Protein AF-A0A8S2G4F7-F1 (afdb_monomer_lite)

Secondary structure (DSSP, 8-state):
---S------GGG---HHHHHT-STTHHHH--GGGSPPP--SSSGGGGSS-TTS--SSPPPGGGGTSSHHHHHH-TT-HHHHHHHHHHHHTSTTTTT-EEEEEE--SS-EEEEEESSS---

InterPro domains:
  IPR006047 Glycosyl hydrolase family 13, catalytic domain [PF00128] (25-92)
  IPR017853 Glycoside hydrolase superfamily [SSF51445] (7-94)

pLDDT: mean 85.39, std 14.82, range [40.0, 98.0]

Radius of gyration: 21.09 Å; chains: 1; bounding box: 45×40×49 Å

Sequence (121 aa):
MCDRPFTIENRSEILDITAFNYGDENVAEKVRDPQRTPMQWTADENAGFTLPSTKPYLPLSSNYINVNVEKQLCDERSHLKLYRQLVKLREQPPFYGGNYKVVLVNKDIFSFIRFINEQYP

Structure (mmCIF, N/CA/C/O backbone):
data_AF-A0A8S2G4F7-F1
#
_entry.id   AF-A0A8S2G4F7-F1
#
loop_
_atom_site.group_PDB
_atom_site.id
_atom_site.type_symbol
_atom_site.label_atom_id
_atom_site.label_alt_id
_atom_site.label_comp_id
_atom_site.label_asym_id
_atom_site.label_entity_id
_atom_site.label_seq_id
_atom_site.pdbx_PDB_ins_code
_atom_site.Cartn_x
_atom_site.Cartn_y
_atom_site.Cartn_z
_atom_site.occupancy
_atom_site.B_iso_or_equiv
_atom_site.auth_seq_id
_atom_site.auth_comp_id
_atom_site.auth_asym_id
_atom_site.auth_atom_id
_atom_site.pdbx_PDB_model_num
ATOM 1 N N . MET A 1 1 ? -2.093 -6.098 -8.341 1.00 40.00 1 MET A N 1
ATOM 2 C CA . MET A 1 1 ? -0.736 -5.958 -7.732 1.00 40.00 1 MET A CA 1
ATOM 3 C C . MET A 1 1 ? 0.151 -7.162 -8.041 1.00 40.00 1 MET A C 1
ATOM 5 O O . MET A 1 1 ? 1.344 -6.959 -8.198 1.00 40.00 1 MET A O 1
ATOM 9 N N . CYS A 1 2 ? -0.408 -8.363 -8.234 1.00 46.38 2 CYS A N 1
ATOM 10 C CA . CYS A 1 2 ? 0.322 -9.543 -8.709 1.00 46.38 2 CYS A CA 1
ATOM 11 C C . CYS A 1 2 ? -0.482 -10.230 -9.826 1.00 46.38 2 CYS A C 1
ATOM 13 O O . CYS A 1 2 ? -1.013 -11.312 -9.623 1.00 46.38 2 CYS A O 1
ATOM 15 N N . ASP A 1 3 ? -0.630 -9.578 -10.982 1.00 43.53 3 ASP A N 1
ATOM 16 C CA . ASP A 1 3 ? -1.420 -10.131 -12.103 1.00 43.53 3 ASP A CA 1
ATOM 17 C C . ASP A 1 3 ? -0.532 -10.790 -13.169 1.00 43.53 3 ASP A C 1
ATOM 19 O O . ASP A 1 3 ? -1.014 -11.257 -14.198 1.00 43.53 3 ASP A O 1
ATOM 23 N N . ARG A 1 4 ? 0.785 -10.836 -12.931 1.00 46.91 4 ARG A N 1
ATOM 24 C CA . ARG A 1 4 ? 1.697 -11.637 -13.740 1.00 46.91 4 ARG A CA 1
ATOM 25 C C . ARG A 1 4 ? 1.873 -12.988 -13.046 1.00 46.91 4 ARG A C 1
ATOM 27 O O . ARG A 1 4 ? 2.310 -12.984 -11.893 1.00 46.91 4 ARG A O 1
ATOM 34 N N . PRO A 1 5 ? 1.616 -14.128 -13.708 1.00 50.97 5 PRO A N 1
ATOM 35 C CA . PRO A 1 5 ? 2.251 -15.361 -13.281 1.00 50.97 5 PRO A CA 1
ATOM 36 C C . PRO A 1 5 ? 3.760 -15.125 -13.383 1.00 50.97 5 PRO A C 1
ATOM 38 O O . PRO A 1 5 ? 4.305 -14.932 -14.469 1.00 50.97 5 PRO A O 1
ATOM 41 N N . PHE A 1 6 ? 4.427 -15.005 -12.237 1.00 59.28 6 PHE A N 1
ATOM 42 C CA . PHE A 1 6 ? 5.879 -14.996 -12.204 1.00 59.28 6 PHE A CA 1
ATOM 43 C C . PHE A 1 6 ? 6.336 -16.424 -12.463 1.00 59.28 6 PHE A C 1
ATOM 45 O O . PHE A 1 6 ? 6.453 -17.240 -11.552 1.00 59.28 6 PHE A O 1
ATOM 52 N N . THR A 1 7 ? 6.494 -16.741 -13.738 1.00 56.72 7 THR A N 1
ATOM 53 C CA . THR A 1 7 ? 7.047 -18.008 -14.182 1.00 56.72 7 THR A CA 1
ATOM 54 C C . THR A 1 7 ? 8.548 -17.798 -14.294 1.00 56.72 7 THR A C 1
ATOM 56 O O . THR A 1 7 ? 9.001 -17.074 -15.174 1.00 56.72 7 THR A O 1
ATOM 59 N N . ILE A 1 8 ? 9.308 -18.361 -13.355 1.00 62.59 8 ILE A N 1
ATOM 60 C CA . ILE A 1 8 ? 10.759 -18.483 -13.513 1.00 62.59 8 ILE A CA 1
ATOM 61 C C . ILE A 1 8 ? 10.953 -19.562 -14.567 1.00 62.59 8 ILE A C 1
ATOM 63 O O . ILE A 1 8 ? 10.767 -20.743 -14.274 1.00 62.59 8 ILE A O 1
ATOM 67 N N . GLU A 1 9 ? 11.249 -19.166 -15.799 1.00 63.47 9 GLU A N 1
ATOM 68 C CA . GLU A 1 9 ? 11.460 -20.131 -16.882 1.00 63.47 9 GLU A CA 1
ATOM 69 C C . GLU A 1 9 ? 12.878 -20.703 -16.831 1.00 63.47 9 GLU A C 1
ATOM 71 O O . GLU A 1 9 ? 13.106 -21.849 -17.222 1.00 63.47 9 GLU A O 1
ATOM 76 N N . ASN A 1 10 ? 13.832 -19.935 -16.294 1.00 68.44 10 ASN A N 1
ATOM 77 C CA . ASN A 1 10 ? 15.229 -20.335 -16.210 1.00 68.44 10 ASN A CA 1
ATOM 78 C C . ASN A 1 10 ? 15.868 -19.958 -14.864 1.00 68.44 10 ASN A C 1
ATOM 80 O O . ASN A 1 10 ? 15.690 -18.855 -14.351 1.00 68.44 10 ASN A O 1
ATOM 84 N N . ARG A 1 11 ? 16.699 -20.853 -14.314 1.00 69.56 11 ARG A N 1
ATOM 85 C CA . ARG A 1 11 ? 17.451 -20.643 -13.065 1.0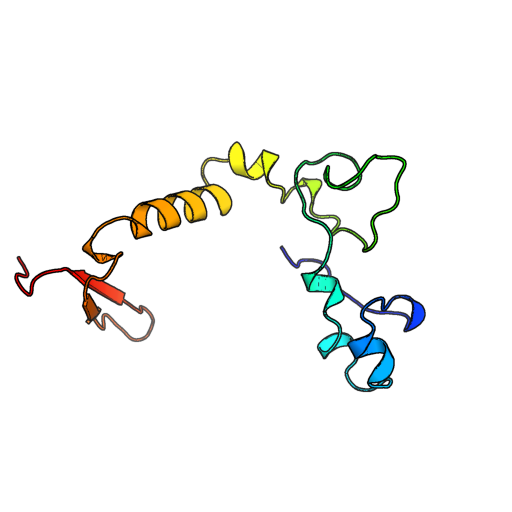0 69.56 11 ARG A CA 1
ATOM 86 C C . ARG A 1 11 ? 18.345 -19.400 -13.108 1.00 69.56 11 ARG A C 1
ATOM 88 O O . ARG A 1 11 ? 18.577 -18.785 -12.072 1.00 69.56 11 ARG A O 1
ATOM 95 N N . SER A 1 12 ? 18.826 -19.009 -14.289 1.00 73.44 12 SER A N 1
ATOM 96 C CA . SER A 1 12 ? 19.632 -17.794 -14.475 1.00 73.44 12 SER A CA 1
ATOM 97 C C . SER A 1 12 ? 18.875 -16.486 -14.214 1.00 73.44 12 SER A C 1
ATOM 99 O O . SER A 1 12 ? 19.503 -15.436 -14.125 1.00 73.44 12 SER A O 1
ATOM 101 N N . GLU A 1 13 ? 17.544 -16.526 -14.120 1.00 74.00 13 GLU A N 1
ATOM 102 C CA . GLU A 1 13 ? 16.702 -15.358 -13.825 1.00 74.00 13 GLU A CA 1
ATOM 103 C C . GLU A 1 13 ? 16.581 -15.079 -12.321 1.00 74.00 13 GLU A C 1
ATOM 105 O O . GLU A 1 13 ? 16.120 -14.009 -11.927 1.00 74.00 13 GLU A O 1
ATOM 110 N N . ILE A 1 14 ? 17.009 -16.027 -11.482 1.00 76.69 14 ILE A N 1
ATOM 111 C CA . ILE A 1 14 ? 16.945 -15.920 -10.027 1.00 76.69 14 ILE A CA 1
ATOM 112 C C . ILE A 1 14 ? 18.100 -15.053 -9.549 1.00 76.69 14 ILE A C 1
ATOM 114 O O . ILE A 1 14 ? 19.267 -15.434 -9.662 1.00 76.69 14 ILE A O 1
ATOM 118 N N . LEU A 1 15 ? 17.766 -13.910 -8.959 1.00 77.88 15 LEU A N 1
ATOM 119 C CA . LEU A 1 15 ? 18.740 -13.035 -8.306 1.00 77.88 15 LEU A CA 1
ATOM 120 C C . LEU A 1 15 ? 18.720 -13.209 -6.784 1.00 77.88 15 LEU A C 1
ATOM 122 O O . LEU A 1 15 ? 19.650 -12.782 -6.094 1.00 77.88 15 LEU A O 1
ATOM 126 N N . ASP A 1 16 ? 17.706 -13.889 -6.246 1.00 78.69 16 ASP A N 1
ATOM 127 C CA . ASP A 1 16 ? 17.674 -14.286 -4.845 1.00 78.69 16 ASP A CA 1
ATOM 128 C C . ASP A 1 16 ? 18.724 -15.365 -4.526 1.00 78.69 16 ASP A C 1
ATOM 130 O O . ASP A 1 16 ? 18.505 -16.563 -4.727 1.00 78.69 16 ASP A O 1
ATOM 134 N N . ILE A 1 17 ? 19.847 -14.941 -3.936 1.00 74.38 17 ILE A N 1
ATOM 135 C CA . ILE A 1 17 ? 20.964 -15.813 -3.527 1.00 74.38 17 ILE A CA 1
ATOM 136 C C . ILE A 1 17 ? 20.486 -16.982 -2.658 1.00 74.38 17 ILE A C 1
ATOM 138 O O . ILE A 1 17 ? 21.005 -18.092 -2.777 1.00 74.38 17 ILE A O 1
ATOM 142 N N . THR A 1 18 ? 19.495 -16.769 -1.781 1.00 73.56 18 THR A N 1
ATOM 143 C CA . THR A 1 18 ? 19.024 -17.867 -0.930 1.00 73.56 18 THR A CA 1
ATOM 144 C C . THR A 1 18 ? 18.364 -18.944 -1.769 1.00 73.56 18 THR A C 1
ATOM 146 O O . THR A 1 18 ? 18.695 -20.111 -1.607 1.00 73.56 18 THR A O 1
ATOM 149 N N . ALA A 1 19 ? 17.497 -18.564 -2.705 1.00 72.56 19 ALA A N 1
ATOM 150 C CA . ALA A 1 19 ? 16.822 -19.522 -3.567 1.00 72.56 19 ALA A CA 1
ATOM 151 C C . ALA A 1 19 ? 17.779 -20.181 -4.569 1.00 72.56 19 ALA A C 1
ATOM 153 O O . ALA A 1 19 ? 17.659 -21.376 -4.822 1.00 72.56 19 ALA A O 1
ATOM 154 N N . PHE A 1 20 ? 18.784 -19.445 -5.055 1.00 71.94 20 PHE A N 1
ATOM 155 C CA . PHE A 1 20 ? 19.833 -19.990 -5.917 1.00 71.94 20 PHE A CA 1
ATOM 156 C C . PHE A 1 20 ? 20.567 -21.185 -5.276 1.00 71.94 20 PHE A C 1
ATOM 158 O O . PHE A 1 20 ? 20.893 -22.155 -5.967 1.00 71.94 20 PHE A O 1
ATOM 165 N N . ASN A 1 21 ? 20.773 -21.146 -3.953 1.00 74.12 21 ASN A N 1
ATOM 166 C CA . ASN A 1 21 ? 21.490 -22.173 -3.190 1.00 74.12 21 ASN A CA 1
ATOM 167 C C . ASN A 1 21 ? 20.628 -23.382 -2.766 1.00 74.12 21 ASN A C 1
ATOM 169 O O . ASN A 1 21 ? 21.190 -24.385 -2.333 1.00 74.12 21 ASN A O 1
ATOM 173 N N . TYR A 1 22 ? 19.293 -23.324 -2.874 1.00 68.56 22 TYR A N 1
ATOM 174 C CA . TYR A 1 22 ? 18.387 -24.371 -2.360 1.00 68.56 22 TYR A CA 1
ATOM 175 C C . TYR A 1 22 ? 18.147 -25.561 -3.315 1.00 68.56 22 TYR A C 1
ATOM 177 O O . TYR A 1 22 ? 17.430 -26.488 -2.939 1.00 68.56 22 TYR A O 1
ATOM 185 N N . GLY A 1 23 ? 18.757 -25.574 -4.508 1.00 66.44 23 GLY A N 1
ATOM 186 C CA . GLY A 1 23 ? 18.524 -26.605 -5.536 1.00 66.44 23 GLY A CA 1
ATOM 187 C C . GLY A 1 23 ? 17.239 -26.368 -6.344 1.00 66.44 23 GLY A C 1
ATOM 188 O O . GLY A 1 23 ? 16.538 -25.399 -6.087 1.00 66.44 23 GLY A O 1
ATOM 189 N N . ASP A 1 24 ? 16.940 -27.225 -7.330 1.00 66.56 24 ASP A N 1
ATOM 190 C CA . ASP A 1 24 ? 15.842 -27.014 -8.304 1.00 66.56 24 ASP A CA 1
ATOM 191 C C . ASP A 1 24 ? 14.434 -27.368 -7.774 1.00 66.56 24 ASP A C 1
ATOM 193 O O . ASP A 1 24 ? 13.429 -27.103 -8.433 1.00 66.56 24 ASP A O 1
ATOM 197 N N . GLU A 1 25 ? 14.325 -27.912 -6.559 1.00 67.88 25 GLU A N 1
ATOM 198 C CA . GLU A 1 25 ? 13.039 -28.294 -5.969 1.00 67.88 25 GLU A CA 1
ATOM 199 C C . GLU A 1 25 ? 12.312 -27.101 -5.319 1.00 67.88 25 GLU A C 1
ATOM 201 O O . GLU A 1 25 ? 12.793 -26.479 -4.359 1.00 67.88 25 GLU A O 1
ATOM 206 N N . ASN A 1 26 ? 11.099 -26.821 -5.811 1.00 64.56 26 ASN A N 1
ATOM 207 C CA . ASN A 1 26 ? 10.187 -25.771 -5.330 1.00 64.56 26 ASN A CA 1
ATOM 208 C C . ASN A 1 26 ? 10.791 -24.357 -5.344 1.00 64.56 26 ASN A C 1
ATOM 210 O O . ASN A 1 26 ? 10.450 -23.505 -4.525 1.00 64.56 26 ASN A O 1
ATOM 214 N N . VAL A 1 27 ? 11.688 -24.086 -6.294 1.00 65.75 27 VAL A N 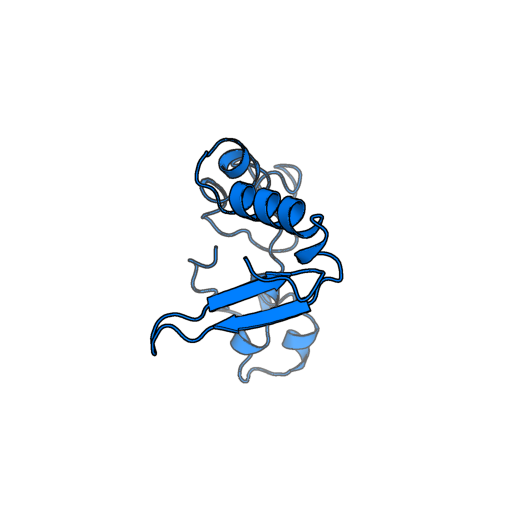1
ATOM 215 C CA . VAL A 1 27 ? 12.349 -22.784 -6.448 1.00 65.75 27 VAL A CA 1
ATOM 216 C C . VAL A 1 27 ? 11.339 -21.647 -6.591 1.00 65.75 27 VAL A C 1
ATOM 218 O O . VAL A 1 27 ? 11.461 -20.643 -5.899 1.00 65.75 27 VAL A O 1
ATOM 221 N N . ALA A 1 28 ? 10.294 -21.820 -7.403 1.00 66.25 28 ALA A N 1
ATOM 222 C CA . ALA A 1 28 ? 9.257 -20.802 -7.589 1.00 66.25 28 ALA A CA 1
ATOM 223 C C . ALA A 1 28 ? 8.521 -20.429 -6.284 1.00 66.25 28 ALA A C 1
ATOM 225 O O . ALA A 1 28 ? 8.093 -19.289 -6.132 1.00 66.25 28 ALA A O 1
ATOM 226 N N . GLU A 1 29 ? 8.413 -21.355 -5.325 1.00 66.44 29 GLU A N 1
ATOM 227 C CA . GLU A 1 29 ? 7.798 -21.104 -4.013 1.00 66.44 29 GLU A CA 1
ATOM 228 C C . GLU A 1 29 ? 8.770 -20.446 -3.022 1.00 66.44 29 GLU A C 1
ATOM 230 O O . GLU A 1 29 ? 8.350 -19.789 -2.069 1.00 66.44 29 GLU A O 1
ATOM 235 N N . LYS A 1 30 ? 10.078 -20.625 -3.235 1.00 70.25 30 LYS A N 1
ATOM 236 C CA . LYS A 1 30 ? 11.145 -20.146 -2.343 1.00 70.25 30 LYS A CA 1
ATOM 237 C C . LYS A 1 30 ? 11.779 -18.830 -2.798 1.00 70.25 30 LYS A C 1
ATOM 239 O O . LYS A 1 30 ? 12.425 -18.163 -1.988 1.00 70.25 30 LYS A O 1
ATOM 244 N N . VAL A 1 31 ? 11.631 -18.459 -4.068 1.00 79.69 31 VAL A N 1
ATOM 245 C CA . VAL A 1 31 ? 12.174 -17.218 -4.634 1.00 79.69 31 VAL A CA 1
ATOM 246 C C . VAL A 1 31 ? 11.349 -16.020 -4.176 1.00 79.69 31 VAL A C 1
ATOM 248 O O . VAL A 1 31 ? 10.127 -15.994 -4.301 1.00 79.69 31 VAL A O 1
ATOM 251 N N . ARG A 1 32 ? 12.042 -14.994 -3.670 1.00 84.19 32 ARG A N 1
ATOM 252 C CA . ARG A 1 32 ? 11.424 -13.762 -3.145 1.00 84.19 32 ARG A CA 1
ATOM 253 C C . ARG A 1 32 ? 11.465 -12.587 -4.123 1.00 84.19 32 ARG A C 1
ATOM 255 O O . ARG A 1 32 ? 11.007 -11.494 -3.792 1.00 84.19 32 ARG A O 1
ATOM 262 N N . ASP A 1 33 ? 12.052 -12.787 -5.299 1.00 83.94 33 ASP A N 1
ATOM 263 C CA . ASP A 1 33 ? 12.215 -11.754 -6.324 1.00 83.94 33 ASP A CA 1
ATOM 264 C C . ASP A 1 33 ? 10.882 -11.090 -6.740 1.00 83.94 33 ASP A C 1
ATOM 266 O O . ASP A 1 33 ? 10.851 -9.861 -6.841 1.00 83.94 33 ASP A O 1
ATOM 270 N N . PRO A 1 34 ? 9.744 -11.810 -6.857 1.00 82.38 34 PRO A N 1
ATOM 271 C CA . PRO A 1 34 ? 8.447 -11.194 -7.170 1.00 82.38 34 PRO A CA 1
ATOM 272 C C . PRO A 1 34 ? 7.979 -10.162 -6.150 1.00 82.38 34 PRO A C 1
ATOM 274 O O . PRO A 1 34 ? 7.308 -9.197 -6.502 1.00 82.38 34 PRO A O 1
ATOM 277 N N . GLN A 1 35 ? 8.321 -10.355 -4.877 1.00 85.38 35 GLN A N 1
ATOM 278 C C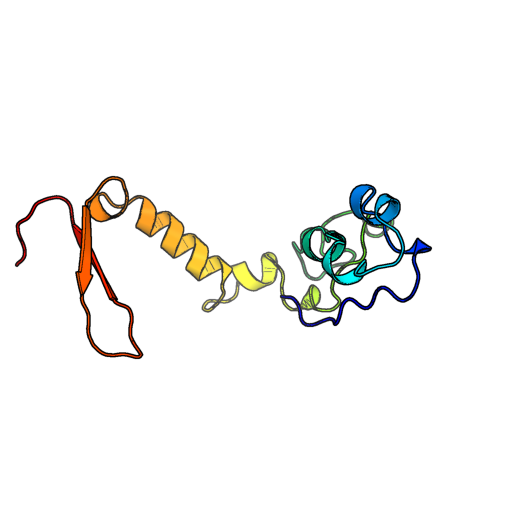A . GLN A 1 35 ? 7.946 -9.462 -3.782 1.00 85.38 35 GLN A CA 1
ATOM 279 C C . GLN A 1 35 ? 8.975 -8.337 -3.577 1.00 85.38 35 GLN A C 1
ATOM 281 O O . GLN A 1 35 ? 8.796 -7.490 -2.703 1.00 85.38 35 GLN A O 1
ATOM 286 N N . ARG A 1 36 ? 10.058 -8.333 -4.364 1.00 89.38 36 ARG A N 1
ATOM 287 C CA . ARG A 1 36 ? 11.186 -7.393 -4.280 1.00 89.38 36 ARG A CA 1
ATOM 288 C C . ARG A 1 36 ? 11.381 -6.579 -5.552 1.00 89.38 36 ARG A C 1
ATOM 290 O O . ARG A 1 36 ? 12.393 -5.897 -5.685 1.00 89.38 36 ARG A O 1
ATOM 297 N N . THR A 1 37 ? 10.434 -6.635 -6.487 1.00 90.81 37 THR A N 1
ATOM 298 C CA . THR A 1 37 ? 10.480 -5.784 -7.678 1.00 90.81 37 THR A CA 1
ATOM 299 C C . THR A 1 37 ? 10.544 -4.309 -7.271 1.00 90.81 37 THR A C 1
ATOM 301 O O . THR A 1 37 ? 9.968 -3.946 -6.239 1.00 90.81 37 THR A O 1
ATOM 304 N N . PRO A 1 38 ? 11.188 -3.441 -8.067 1.00 94.50 38 PRO A N 1
ATOM 305 C CA . PRO A 1 38 ? 11.313 -2.034 -7.723 1.00 94.50 38 PRO A CA 1
ATOM 306 C C . PRO A 1 38 ? 9.961 -1.337 -7.508 1.00 94.50 38 PRO A C 1
ATOM 308 O O . PRO A 1 38 ? 8.931 -1.731 -8.061 1.00 94.50 38 PRO A O 1
ATOM 311 N N . MET A 1 39 ? 9.977 -0.285 -6.689 1.00 96.06 39 MET A N 1
ATOM 312 C CA . MET A 1 39 ? 8.778 0.480 -6.342 1.00 96.06 39 MET A CA 1
ATOM 313 C C . MET A 1 39 ? 8.197 1.201 -7.565 1.00 96.06 39 MET A C 1
ATOM 315 O O . MET A 1 39 ? 8.938 1.751 -8.372 1.00 96.06 39 MET A O 1
ATOM 319 N N . GLN A 1 40 ? 6.866 1.234 -7.667 1.00 96.88 40 GLN A N 1
ATOM 320 C CA . GLN A 1 40 ? 6.138 1.814 -8.800 1.00 96.88 40 GLN A CA 1
ATOM 321 C C . GLN A 1 40 ? 5.639 3.223 -8.442 1.00 96.88 40 GLN A C 1
ATOM 323 O O . GLN A 1 40 ? 4.555 3.382 -7.873 1.00 96.88 40 GLN A O 1
ATOM 328 N N . TRP A 1 41 ? 6.449 4.247 -8.719 1.00 97.50 41 TRP A N 1
ATOM 329 C CA . TRP A 1 41 ? 6.156 5.640 -8.368 1.00 97.50 41 TRP A CA 1
ATOM 330 C C . TRP A 1 41 ? 5.246 6.328 -9.385 1.00 97.50 41 TRP A C 1
ATOM 332 O O . TRP A 1 41 ? 4.217 6.873 -8.985 1.00 97.50 41 TRP A O 1
ATOM 342 N N . THR A 1 42 ? 5.590 6.259 -10.672 1.00 97.44 42 THR A N 1
ATOM 343 C CA . THR A 1 42 ? 4.864 6.914 -11.778 1.00 97.44 42 THR A CA 1
ATOM 344 C C . THR A 1 42 ? 4.566 5.928 -12.912 1.00 97.44 42 THR A C 1
ATOM 346 O O . THR A 1 42 ? 4.918 4.746 -12.835 1.00 97.44 42 THR A O 1
ATOM 349 N N . ALA A 1 43 ? 3.877 6.398 -13.956 1.00 96.56 43 ALA A N 1
ATOM 350 C CA . ALA A 1 43 ? 3.641 5.634 -15.183 1.00 96.56 43 ALA A CA 1
ATOM 351 C C . ALA A 1 43 ? 4.793 5.728 -16.208 1.00 96.56 43 ALA A C 1
ATOM 353 O O . ALA A 1 43 ? 4.693 5.122 -17.275 1.00 96.56 43 ALA A O 1
ATOM 354 N N . ASP A 1 44 ? 5.862 6.466 -15.896 1.00 95.81 44 ASP A N 1
ATOM 355 C CA . ASP A 1 44 ? 7.013 6.649 -16.785 1.00 95.81 44 ASP A CA 1
ATOM 356 C C . ASP A 1 44 ? 7.907 5.404 -16.845 1.00 95.81 44 ASP A C 1
ATOM 358 O O . ASP A 1 44 ? 7.717 4.429 -16.110 1.00 95.81 44 ASP A O 1
ATOM 362 N N . GLU A 1 45 ? 8.932 5.447 -17.702 1.00 95.19 45 GLU A N 1
ATOM 363 C CA . GLU A 1 45 ? 9.936 4.389 -17.793 1.00 95.19 45 GLU A CA 1
ATOM 364 C C . GLU A 1 45 ? 10.497 4.001 -16.418 1.00 95.19 45 GLU A C 1
ATOM 366 O O . GLU A 1 45 ? 10.712 4.828 -15.528 1.00 95.19 45 GLU A O 1
ATOM 371 N N . ASN A 1 46 ? 10.710 2.696 -16.235 1.00 94.94 46 ASN A N 1
ATOM 372 C CA . ASN A 1 46 ? 11.114 2.102 -14.963 1.00 94.94 46 ASN A CA 1
ATOM 373 C C . ASN A 1 46 ? 10.200 2.470 -13.772 1.00 94.94 46 ASN A C 1
ATOM 375 O O . ASN A 1 46 ? 10.645 2.426 -12.624 1.00 94.94 46 ASN A O 1
ATOM 379 N N . ALA A 1 47 ? 8.936 2.826 -14.032 1.00 96.00 47 ALA A N 1
ATOM 380 C CA . ALA A 1 47 ? 7.956 3.272 -13.043 1.00 96.00 47 ALA A CA 1
ATOM 381 C C . ALA A 1 47 ? 8.446 4.444 -12.167 1.00 96.00 47 ALA A C 1
ATOM 383 O O . ALA A 1 47 ? 8.070 4.549 -10.996 1.00 96.00 47 ALA A O 1
ATOM 384 N N . GLY A 1 48 ? 9.350 5.280 -12.692 1.00 96.31 48 GLY A N 1
ATOM 385 C CA . GLY A 1 48 ? 9.988 6.367 -11.944 1.00 96.31 48 GLY A CA 1
ATOM 386 C C . GLY A 1 48 ? 10.954 5.910 -10.839 1.00 96.3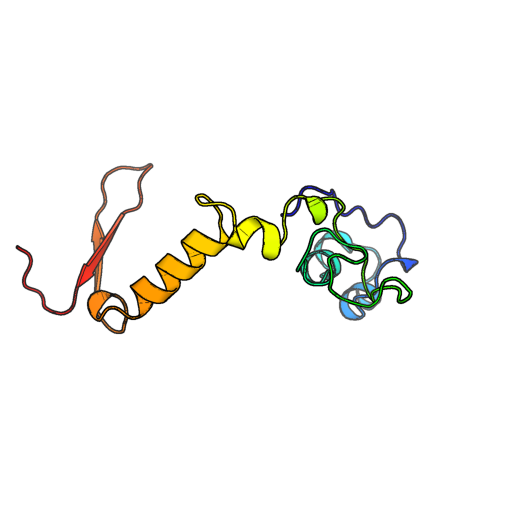1 48 GLY A C 1
ATOM 387 O O . GLY A 1 48 ? 11.350 6.715 -10.000 1.00 96.31 48 GLY A O 1
ATOM 388 N N . PHE A 1 49 ? 11.336 4.627 -10.788 1.00 97.19 49 PHE A N 1
ATOM 389 C CA . PHE A 1 49 ? 12.259 4.095 -9.775 1.00 97.19 49 PHE A CA 1
ATOM 390 C C . PHE A 1 49 ? 13.720 4.492 -10.017 1.00 97.19 49 PHE A C 1
ATOM 392 O O . PHE A 1 49 ? 14.477 4.723 -9.076 1.00 97.19 49 PHE A O 1
ATOM 399 N N . THR A 1 50 ? 14.136 4.525 -11.280 1.00 96.44 50 THR A N 1
ATOM 400 C CA . THR A 1 50 ? 15.498 4.867 -11.700 1.00 96.44 50 THR A CA 1
ATOM 401 C C . THR A 1 50 ? 15.458 5.622 -13.025 1.00 96.44 50 THR A C 1
ATOM 403 O O . THR A 1 50 ? 14.395 5.758 -13.630 1.00 96.44 50 THR A O 1
ATOM 406 N N . LEU A 1 51 ? 16.607 6.127 -13.476 1.00 96.12 51 LEU A N 1
ATOM 407 C CA . LEU A 1 51 ? 16.710 6.838 -14.747 1.00 96.12 51 LEU A CA 1
ATOM 408 C C . LEU A 1 51 ? 16.261 5.936 -15.914 1.00 96.12 51 LEU A C 1
ATOM 410 O O . LEU A 1 51 ? 16.561 4.742 -15.890 1.00 96.12 51 LEU A O 1
ATOM 414 N N . PRO A 1 52 ? 15.637 6.493 -16.967 1.00 93.62 52 PRO A N 1
ATOM 415 C CA . PRO A 1 52 ? 15.281 5.761 -18.191 1.00 93.62 52 PRO A CA 1
ATOM 416 C C . PRO A 1 52 ? 16.439 4.933 -18.772 1.00 93.62 52 PRO A C 1
ATOM 418 O O . PRO A 1 52 ? 16.285 3.782 -19.166 1.00 93.62 52 PRO A O 1
ATOM 421 N N . SER A 1 53 ? 17.654 5.487 -18.726 1.00 94.50 53 SER A N 1
ATOM 422 C CA . SER A 1 53 ? 18.877 4.851 -19.231 1.00 94.50 53 SER A CA 1
ATOM 423 C C . SER A 1 53 ? 19.448 3.745 -18.334 1.00 94.50 53 SER A C 1
ATOM 425 O O . SER A 1 53 ? 20.429 3.104 -18.709 1.00 94.50 53 SER A O 1
ATOM 427 N N . THR A 1 54 ? 18.886 3.526 -17.142 1.00 95.56 54 THR A N 1
ATOM 428 C CA . THR A 1 54 ? 19.400 2.569 -16.154 1.00 95.56 54 THR A CA 1
ATOM 429 C C . THR A 1 54 ? 18.488 1.354 -16.065 1.00 95.56 54 THR A C 1
ATOM 431 O O . THR A 1 54 ? 17.291 1.474 -15.821 1.00 95.56 54 THR A O 1
ATOM 434 N N . LYS A 1 55 ? 19.057 0.154 -16.211 1.00 92.69 55 LYS A N 1
ATOM 435 C CA . LYS A 1 55 ? 18.307 -1.090 -16.020 1.00 92.69 55 LYS A CA 1
ATOM 436 C C . LYS A 1 55 ? 18.102 -1.352 -14.518 1.00 92.69 55 LYS A C 1
ATOM 438 O O . LYS A 1 55 ? 19.098 -1.424 -13.795 1.00 92.69 55 LYS A O 1
ATOM 443 N N . PRO A 1 56 ? 16.859 -1.523 -14.027 1.00 92.19 56 PRO A N 1
ATOM 444 C CA . PRO A 1 56 ? 16.622 -1.875 -12.633 1.00 92.19 56 PRO A CA 1
ATOM 445 C C . PRO A 1 56 ? 17.164 -3.273 -12.308 1.00 92.19 56 PRO A C 1
ATOM 447 O O . PRO A 1 56 ? 17.273 -4.137 -13.180 1.00 92.19 56 PRO A O 1
ATOM 450 N N . TYR A 1 57 ? 17.474 -3.500 -11.029 1.00 89.94 57 TYR A N 1
ATOM 451 C CA . TYR A 1 57 ? 18.037 -4.767 -10.552 1.00 89.94 57 TYR A CA 1
ATOM 452 C C . TYR A 1 57 ? 17.061 -5.948 -10.663 1.00 89.94 57 TYR A C 1
ATOM 454 O O . TYR A 1 57 ? 17.510 -7.082 -10.735 1.00 89.94 57 TYR A O 1
ATOM 462 N N . LEU A 1 58 ? 15.749 -5.694 -10.714 1.00 89.88 58 LEU A N 1
ATOM 463 C CA . LEU A 1 58 ? 14.706 -6.690 -10.969 1.00 89.88 58 LEU A CA 1
ATOM 464 C C . LEU A 1 58 ? 13.684 -6.147 -11.981 1.00 89.88 58 LEU A C 1
ATOM 466 O O . LEU A 1 58 ? 13.483 -4.929 -12.051 1.00 89.88 58 LEU A O 1
ATOM 470 N N . PRO A 1 59 ? 13.028 -7.024 -12.765 1.00 88.25 59 PRO A N 1
ATOM 471 C CA . PRO A 1 59 ? 12.011 -6.610 -13.722 1.00 88.25 59 PRO A CA 1
ATOM 472 C C . PRO A 1 59 ? 10.778 -6.034 -13.014 1.00 88.25 59 PRO A C 1
ATOM 474 O O . PRO A 1 59 ? 10.395 -6.463 -11.926 1.00 88.25 59 PRO A O 1
ATOM 477 N N . LEU A 1 60 ? 10.131 -5.069 -13.664 1.00 88.75 60 LEU A N 1
ATOM 478 C CA . LEU A 1 60 ? 8.884 -4.471 -13.194 1.00 88.75 60 LEU A CA 1
ATOM 479 C C . LEU A 1 60 ? 7.663 -5.230 -13.728 1.00 88.75 60 LEU A C 1
ATOM 481 O O . LEU A 1 60 ? 7.683 -5.818 -14.811 1.00 88.75 60 LEU A O 1
ATOM 485 N N . SER A 1 61 ? 6.564 -5.170 -12.978 1.00 86.06 61 SER A N 1
ATOM 486 C CA . SER A 1 61 ? 5.257 -5.627 -13.456 1.00 86.06 61 SER A CA 1
ATOM 487 C C . SER A 1 61 ? 4.756 -4.714 -14.569 1.00 86.06 61 SER A C 1
ATOM 489 O O . SER A 1 61 ? 4.699 -3.508 -14.370 1.00 86.06 61 SER A O 1
ATOM 491 N N . SER A 1 62 ? 4.297 -5.259 -15.697 1.00 87.56 62 SER A N 1
ATOM 492 C CA . SER A 1 62 ? 3.725 -4.464 -16.800 1.00 87.56 62 SER A CA 1
ATOM 493 C C . SER A 1 62 ? 2.529 -3.602 -16.378 1.00 87.56 62 SER A C 1
ATOM 495 O O . SER A 1 62 ? 2.202 -2.624 -17.044 1.00 87.56 62 SER A O 1
ATOM 497 N N . ASN A 1 63 ? 1.893 -3.929 -15.250 1.00 90.75 63 ASN A N 1
ATOM 498 C CA . ASN A 1 63 ? 0.764 -3.183 -14.715 1.00 90.75 63 ASN A CA 1
ATOM 499 C C . ASN A 1 63 ? 1.169 -1.881 -13.985 1.00 90.75 63 ASN A C 1
ATOM 501 O O . ASN A 1 63 ? 0.281 -1.162 -13.525 1.00 90.75 63 ASN A O 1
ATOM 505 N N . TYR A 1 64 ? 2.466 -1.540 -13.882 1.00 93.50 64 TYR A N 1
ATOM 506 C CA . TYR A 1 64 ? 2.917 -0.315 -13.192 1.00 93.50 64 TYR A CA 1
ATOM 507 C C . TYR A 1 64 ? 2.305 0.961 -13.786 1.00 93.50 64 TYR A C 1
ATOM 509 O O . TYR A 1 64 ? 2.079 1.930 -13.070 1.00 93.50 64 TYR A O 1
ATOM 517 N N . ILE A 1 65 ? 1.944 0.949 -15.072 1.00 94.12 65 ILE A N 1
ATOM 518 C CA . ILE A 1 65 ? 1.274 2.068 -15.755 1.00 94.12 65 ILE A CA 1
ATOM 519 C C . ILE A 1 65 ? -0.095 2.370 -15.115 1.00 94.12 65 ILE A C 1
ATOM 521 O O . ILE A 1 65 ? -0.521 3.522 -15.032 1.00 94.12 65 ILE A O 1
ATOM 525 N N . ASN A 1 66 ? -0.792 1.340 -14.622 1.00 93.31 66 ASN A N 1
ATOM 526 C CA . ASN A 1 66 ? -2.104 1.486 -13.991 1.00 93.31 66 ASN A CA 1
ATOM 527 C C . ASN A 1 66 ? -2.065 1.443 -12.465 1.00 93.31 66 ASN A C 1
ATOM 529 O O . ASN A 1 66 ? -2.978 1.967 -11.830 1.00 93.31 66 ASN A O 1
ATOM 533 N N . VAL A 1 67 ? -1.048 0.815 -11.880 1.00 94.06 67 VAL A N 1
ATOM 534 C CA . VAL A 1 67 ? -0.908 0.634 -10.435 1.00 94.06 67 VAL A CA 1
ATOM 535 C C . VAL A 1 67 ? 0.394 1.285 -9.985 1.00 94.06 67 VAL A C 1
ATOM 537 O O . VAL A 1 67 ? 1.403 0.623 -9.808 1.00 94.06 67 VAL A O 1
ATOM 540 N N . ASN A 1 68 ? 0.370 2.595 -9.767 1.00 96.88 68 ASN A N 1
ATOM 541 C CA . ASN A 1 68 ? 1.509 3.350 -9.241 1.00 96.88 68 ASN A CA 1
ATOM 542 C C . ASN A 1 68 ? 1.048 4.397 -8.219 1.00 96.88 68 ASN A C 1
ATOM 544 O O . ASN A 1 68 ? -0.153 4.635 -8.049 1.00 96.88 68 ASN A O 1
ATOM 548 N N . VAL A 1 69 ? 2.003 4.985 -7.498 1.00 97.94 69 VAL A N 1
ATOM 549 C CA . VAL A 1 69 ? 1.727 5.964 -6.437 1.00 97.94 69 VAL A CA 1
ATOM 550 C C . VAL A 1 69 ? 1.068 7.220 -6.992 1.00 97.94 69 VAL A C 1
ATOM 552 O O . VAL A 1 69 ? 0.056 7.645 -6.442 1.00 97.94 69 VAL A O 1
ATOM 555 N N . GLU A 1 70 ? 1.596 7.789 -8.073 1.00 98.00 70 GLU A N 1
ATOM 556 C CA . GLU A 1 70 ? 1.072 9.004 -8.702 1.00 98.00 70 GLU A CA 1
ATOM 557 C C . GLU A 1 70 ? -0.419 8.873 -9.046 1.00 98.00 70 GLU A C 1
ATOM 559 O O . GLU A 1 70 ? -1.247 9.663 -8.586 1.00 98.00 70 GLU A O 1
ATOM 564 N N . LYS A 1 71 ? -0.795 7.810 -9.761 1.00 97.06 71 LYS A N 1
ATOM 565 C CA . LYS A 1 71 ? -2.186 7.541 -10.135 1.00 97.06 71 LYS A CA 1
ATOM 566 C C . LYS A 1 71 ? -3.074 7.322 -8.912 1.00 97.06 71 LYS A C 1
ATOM 568 O O . LYS A 1 71 ? -4.182 7.853 -8.853 1.00 97.06 71 LYS A O 1
ATOM 573 N N . GLN A 1 72 ? -2.587 6.591 -7.908 1.00 97.56 72 GLN A N 1
ATOM 574 C CA . GLN A 1 72 ? -3.343 6.351 -6.677 1.00 97.56 72 GLN A CA 1
ATOM 575 C C . GLN A 1 72 ? -3.478 7.593 -5.782 1.00 97.56 72 GLN A C 1
ATOM 577 O O . GLN A 1 72 ? -4.421 7.667 -4.993 1.00 97.56 72 GLN A O 1
ATOM 582 N N . LEU A 1 73 ? -2.572 8.569 -5.872 1.00 96.62 73 LEU A N 1
ATOM 583 C CA . LEU A 1 73 ? -2.721 9.853 -5.181 1.00 96.62 73 LEU A CA 1
ATOM 584 C C . LEU A 1 73 ? -3.880 10.665 -5.772 1.00 96.62 73 LEU A C 1
ATOM 586 O O . LEU A 1 73 ? -4.641 11.275 -5.016 1.00 96.62 73 LEU A O 1
ATOM 590 N N . CYS A 1 74 ? -4.044 10.635 -7.095 1.00 95.38 74 CYS A N 1
ATOM 591 C CA . CYS A 1 74 ? -5.117 11.341 -7.790 1.00 95.38 74 CYS A CA 1
ATOM 592 C C . CYS A 1 74 ? -6.478 10.644 -7.621 1.00 95.38 74 CYS A C 1
ATOM 594 O O . CYS A 1 74 ? -7.460 11.300 -7.279 1.00 95.38 74 CYS A O 1
ATOM 596 N N . ASP A 1 75 ? -6.538 9.318 -7.764 1.00 95.38 75 ASP A N 1
ATOM 597 C CA . ASP A 1 75 ? -7.782 8.539 -7.688 1.00 95.38 75 ASP A CA 1
ATOM 598 C C . ASP A 1 75 ? -8.440 8.611 -6.297 1.00 95.38 75 ASP A C 1
ATOM 600 O O . ASP A 1 75 ? -7.816 8.323 -5.278 1.00 95.38 75 ASP A O 1
ATOM 604 N N . GLU A 1 76 ? -9.703 9.045 -6.229 1.00 93.62 76 GLU A N 1
ATOM 605 C CA . GLU A 1 76 ? -10.512 9.143 -5.003 1.00 93.62 76 GLU A CA 1
ATOM 606 C C . GLU A 1 76 ? -10.754 7.801 -4.312 1.00 93.62 76 GLU A C 1
ATOM 608 O O . GLU A 1 76 ? -10.845 7.764 -3.084 1.00 93.62 76 GLU A O 1
ATOM 613 N N . ARG A 1 77 ? -10.812 6.702 -5.068 1.00 95.38 77 ARG A N 1
ATOM 614 C CA . ARG A 1 77 ? -11.103 5.355 -4.561 1.00 95.38 77 ARG A CA 1
ATOM 615 C C . ARG A 1 77 ? -9.897 4.429 -4.715 1.00 95.38 77 ARG A C 1
ATOM 617 O O . ARG A 1 77 ? -10.015 3.311 -5.207 1.00 95.38 77 ARG A O 1
ATOM 624 N N . SER A 1 78 ? -8.736 4.884 -4.247 1.00 96.62 78 SER A N 1
ATOM 625 C CA . SER A 1 78 ? -7.494 4.111 -4.292 1.00 96.62 78 SER A CA 1
ATOM 626 C C . SER A 1 78 ? -7.146 3.418 -2.971 1.00 96.62 78 SER A C 1
ATOM 628 O O . SER A 1 78 ? -7.479 3.880 -1.874 1.00 96.62 78 SER A O 1
ATOM 630 N N . HIS A 1 79 ? -6.380 2.327 -3.075 1.00 96.19 79 HIS A N 1
ATOM 631 C CA . HIS A 1 79 ? -5.824 1.625 -1.917 1.00 96.19 79 HIS A CA 1
ATOM 632 C C . HIS A 1 79 ? -4.905 2.537 -1.094 1.00 96.19 79 HIS A C 1
ATOM 634 O O . HIS A 1 79 ? -4.952 2.508 0.134 1.00 96.19 79 HIS A O 1
ATOM 640 N N . LEU A 1 80 ? -4.108 3.391 -1.748 1.00 97.06 80 LEU A N 1
ATOM 641 C CA . LEU A 1 80 ? -3.247 4.356 -1.064 1.00 97.06 80 LEU A CA 1
ATOM 642 C C . LEU A 1 80 ? -4.046 5.357 -0.217 1.00 97.06 80 LEU A C 1
ATOM 644 O O . LEU A 1 80 ? -3.651 5.644 0.915 1.00 97.06 80 LEU A O 1
ATOM 648 N N . LYS A 1 81 ? -5.170 5.885 -0.725 1.00 96.44 81 LYS A N 1
ATOM 649 C CA . LYS A 1 81 ? -6.025 6.794 0.056 1.00 96.44 81 LYS A CA 1
ATOM 650 C C . LYS A 1 81 ? -6.643 6.083 1.256 1.00 96.44 81 LYS A C 1
ATOM 652 O O . LYS A 1 81 ? -6.554 6.620 2.362 1.00 96.44 81 LYS A O 1
ATOM 657 N N . LEU A 1 82 ? -7.163 4.867 1.069 1.00 97.50 82 LEU A N 1
ATOM 658 C CA . LEU A 1 82 ? -7.670 4.038 2.168 1.00 97.50 82 LEU A CA 1
ATOM 659 C C . LEU A 1 82 ? -6.584 3.789 3.225 1.00 97.50 82 LEU A C 1
ATOM 661 O O . LEU A 1 82 ? -6.808 4.017 4.411 1.00 97.50 82 LEU A O 1
ATOM 665 N N . TYR A 1 83 ? -5.377 3.397 2.809 1.00 97.50 83 TYR A N 1
ATOM 666 C CA . TYR A 1 83 ? -4.259 3.162 3.723 1.00 97.50 83 TYR A CA 1
ATOM 667 C C . TYR A 1 83 ? -3.917 4.412 4.545 1.00 97.50 83 TYR A C 1
ATOM 669 O O . TYR A 1 83 ? -3.795 4.342 5.766 1.00 97.50 83 TYR A O 1
ATOM 677 N N . ARG A 1 84 ? -3.834 5.587 3.906 1.00 96.31 84 ARG A N 1
ATOM 678 C CA . ARG A 1 84 ? -3.582 6.859 4.606 1.00 96.31 84 ARG A CA 1
ATOM 679 C C . ARG A 1 84 ? -4.692 7.202 5.599 1.00 96.31 84 ARG A C 1
ATOM 681 O O . ARG A 1 84 ? -4.391 7.714 6.674 1.00 96.31 84 ARG A O 1
ATOM 688 N N . GLN A 1 85 ? -5.953 6.926 5.266 1.00 96.44 85 GLN A N 1
ATOM 689 C CA . GLN A 1 85 ? -7.076 7.104 6.192 1.00 96.44 85 GLN A CA 1
ATOM 690 C C . GLN A 1 85 ? -6.961 6.167 7.402 1.00 96.44 85 GLN A C 1
ATOM 692 O O . GLN A 1 85 ? -7.147 6.615 8.530 1.00 96.44 85 GLN A O 1
ATOM 697 N N . LEU A 1 86 ? -6.584 4.902 7.194 1.00 96.94 86 LEU A N 1
ATOM 698 C CA . LEU A 1 86 ? -6.394 3.930 8.275 1.00 96.94 86 LEU A CA 1
ATOM 699 C C . LEU A 1 86 ? -5.206 4.277 9.183 1.00 96.94 86 LEU A C 1
ATOM 701 O O . LEU A 1 86 ? -5.306 4.122 10.398 1.00 96.94 86 LEU A O 1
ATOM 705 N N . VAL A 1 87 ? -4.101 4.787 8.627 1.00 97.19 87 VAL A N 1
ATOM 706 C CA . VAL A 1 87 ? -2.966 5.278 9.429 1.00 97.19 87 VAL A CA 1
ATOM 707 C C . VAL A 1 87 ? -3.399 6.448 10.314 1.00 97.19 87 VAL A C 1
ATOM 709 O O . VAL A 1 87 ? -3.127 6.422 11.509 1.00 97.19 87 VAL A O 1
ATOM 712 N N . LYS A 1 88 ? -4.156 7.415 9.779 1.00 97.12 88 LYS A N 1
ATOM 713 C CA . LYS A 1 88 ? -4.730 8.509 10.587 1.00 97.12 88 LYS A CA 1
ATOM 714 C C . LYS A 1 88 ? -5.712 8.004 11.648 1.00 97.12 88 LYS A C 1
ATOM 716 O O . LYS A 1 88 ? -5.731 8.504 12.767 1.00 97.12 88 LYS A O 1
ATOM 721 N N . LEU A 1 89 ? -6.528 6.999 11.321 1.00 96.38 89 LEU A N 1
ATOM 722 C CA . LEU A 1 89 ? -7.435 6.368 12.284 1.00 96.38 89 LEU A CA 1
ATOM 723 C C . LEU A 1 89 ? -6.660 5.704 13.431 1.00 96.38 89 LEU A C 1
ATOM 725 O O . LEU A 1 89 ? -7.096 5.756 14.578 1.00 96.38 89 LEU A O 1
ATOM 729 N N . ARG A 1 90 ? -5.495 5.113 13.142 1.00 96.06 90 ARG A N 1
ATOM 730 C CA . ARG A 1 90 ? -4.640 4.461 14.142 1.00 96.06 90 ARG A CA 1
ATOM 731 C C . ARG A 1 90 ? -4.117 5.429 15.207 1.00 96.06 90 ARG A C 1
ATOM 733 O O . ARG A 1 90 ? -3.839 4.980 16.313 1.00 96.06 90 ARG A O 1
ATOM 740 N N . GLU A 1 91 ? -4.008 6.718 14.896 1.00 95.12 91 GLU A N 1
ATOM 741 C CA . GLU A 1 91 ? -3.597 7.766 15.842 1.00 95.12 91 GLU A CA 1
ATOM 742 C C . GLU A 1 91 ? -4.693 8.100 16.868 1.00 95.12 91 GLU A C 1
ATOM 744 O O . GLU A 1 91 ? -4.416 8.731 17.886 1.00 95.12 91 GLU A O 1
ATOM 749 N N . GLN A 1 92 ? -5.939 7.668 16.637 1.00 94.69 92 GLN A N 1
ATOM 750 C CA . GLN A 1 92 ? -7.036 7.916 17.567 1.00 94.69 92 GLN A CA 1
ATOM 751 C C . GLN A 1 92 ? -6.872 7.080 18.846 1.00 94.69 92 GLN A C 1
ATOM 753 O O . GLN A 1 92 ? -6.559 5.891 18.751 1.00 94.69 92 GLN A O 1
ATOM 758 N N . PRO A 1 93 ? -7.164 7.623 20.042 1.00 93.31 93 PRO A N 1
ATOM 759 C CA . PRO A 1 93 ? -6.899 6.935 21.310 1.00 93.31 93 PRO A CA 1
ATOM 760 C C . PRO A 1 93 ? -7.506 5.520 21.472 1.00 93.31 93 PRO A C 1
ATOM 762 O O . PRO A 1 93 ? -6.821 4.642 21.992 1.00 93.31 93 PRO A O 1
ATOM 765 N N . PRO A 1 94 ? -8.723 5.194 20.978 1.00 94.75 94 PRO A N 1
ATOM 766 C CA . PRO A 1 94 ? -9.214 3.809 21.017 1.00 94.75 94 PRO A CA 1
ATOM 767 C C . PRO A 1 94 ? -8.353 2.832 20.201 1.00 94.75 94 PRO A C 1
ATOM 769 O O . PRO A 1 94 ? -8.260 1.650 20.528 1.00 94.75 94 PRO A O 1
ATOM 772 N N . PHE A 1 95 ? -7.725 3.317 19.128 1.00 93.81 95 PHE A N 1
ATOM 773 C CA . PHE A 1 95 ? -6.857 2.532 18.254 1.00 93.81 95 PHE A CA 1
ATOM 774 C C . PHE A 1 95 ? -5.400 2.532 18.736 1.00 93.81 95 PHE A C 1
ATOM 776 O O . PHE A 1 95 ? -4.719 1.510 18.585 1.00 93.81 95 PHE A O 1
ATOM 783 N N . TYR A 1 96 ? -4.967 3.622 19.374 1.00 91.00 96 TYR A N 1
ATOM 784 C CA . TYR A 1 96 ? -3.668 3.805 20.014 1.00 91.00 96 TYR A CA 1
ATOM 785 C C . TYR A 1 96 ? -3.728 3.448 21.509 1.00 91.00 96 TYR A C 1
ATOM 787 O O . TYR A 1 96 ? -3.964 4.292 22.366 1.00 91.00 96 TYR A O 1
ATOM 795 N N . GLY A 1 97 ? -3.521 2.168 21.831 1.00 86.94 97 GLY A N 1
ATOM 796 C CA . GLY A 1 97 ? -3.456 1.691 23.222 1.00 86.94 97 GLY A CA 1
ATOM 797 C C . GLY A 1 97 ? -4.806 1.391 23.890 1.00 86.94 97 GLY A C 1
ATOM 798 O O . GLY A 1 97 ? -4.813 0.875 25.001 1.00 86.94 97 GLY A O 1
ATOM 799 N N . GLY A 1 98 ? -5.936 1.651 23.223 1.00 91.19 98 GLY A N 1
ATOM 800 C CA . GLY A 1 98 ? -7.261 1.225 23.688 1.00 91.19 98 GLY A CA 1
ATOM 801 C C . GLY A 1 98 ? -7.526 -0.281 23.542 1.00 91.19 98 GLY A C 1
ATOM 802 O O . GLY A 1 98 ? -6.891 -0.979 22.742 1.00 91.19 98 GLY A O 1
ATOM 803 N N . ASN A 1 99 ? -8.521 -0.761 24.286 1.00 93.00 99 ASN A N 1
ATOM 804 C CA . ASN A 1 99 ? -9.005 -2.140 24.304 1.00 93.00 99 ASN A CA 1
ATOM 805 C C . ASN A 1 99 ? -9.800 -2.500 23.037 1.00 93.00 99 ASN A C 1
ATOM 807 O O . ASN A 1 99 ? -10.135 -1.644 22.209 1.00 93.00 99 ASN A O 1
ATOM 811 N N . TYR A 1 100 ? -10.111 -3.790 22.879 1.00 93.94 100 TYR A N 1
ATOM 812 C CA . TYR A 1 100 ? -11.003 -4.273 21.829 1.00 93.94 100 TYR A CA 1
ATOM 813 C C . TYR A 1 100 ? -11.945 -5.366 22.336 1.00 93.94 100 TYR A C 1
ATOM 815 O O . TYR A 1 100 ? -11.602 -6.125 23.239 1.00 93.94 100 TYR A O 1
ATOM 823 N N . LYS A 1 101 ? -13.128 -5.461 21.726 1.00 94.25 101 LYS A N 1
ATOM 824 C CA . LYS A 1 101 ? -14.084 -6.552 21.945 1.00 94.25 101 LYS A CA 1
ATOM 825 C C . LYS A 1 101 ? -14.578 -7.069 20.603 1.00 94.25 101 LYS A C 1
ATOM 827 O O . LYS A 1 101 ? -15.029 -6.287 19.768 1.00 94.25 101 LYS A O 1
ATOM 832 N N . VAL A 1 102 ? -14.490 -8.380 20.402 1.00 95.31 102 VAL A N 1
ATOM 833 C CA . VAL A 1 102 ? -15.048 -9.044 19.218 1.00 95.31 102 VAL A CA 1
ATOM 834 C C . VAL A 1 102 ? -16.564 -9.125 19.369 1.00 95.31 102 VAL A C 1
ATOM 836 O O . VAL A 1 102 ? -17.068 -9.496 20.430 1.00 95.31 102 VAL A O 1
ATOM 839 N N . VAL A 1 103 ? -17.284 -8.779 18.306 1.00 94.25 103 VAL A N 1
ATOM 840 C CA . VAL A 1 103 ? -18.742 -8.872 18.236 1.00 94.25 103 VAL A CA 1
ATOM 841 C C . VAL A 1 103 ? -19.076 -9.801 17.080 1.00 94.25 103 VAL A C 1
ATOM 843 O O . VAL A 1 103 ? -18.784 -9.515 15.919 1.00 94.25 103 VAL A O 1
ATOM 846 N N . LEU A 1 104 ? -19.649 -10.957 17.396 1.00 92.50 104 LEU A N 1
ATOM 847 C CA . LEU A 1 104 ? -20.074 -11.900 16.374 1.00 92.50 104 LEU A CA 1
ATOM 848 C C . LEU A 1 104 ? -21.426 -11.448 15.822 1.00 92.50 104 LEU A C 1
ATOM 850 O O . LEU A 1 104 ? -22.390 -11.343 16.575 1.00 92.50 104 LEU A O 1
ATOM 854 N N . VAL A 1 105 ? -21.487 -11.196 14.516 1.00 94.00 105 VAL A N 1
ATOM 855 C CA . VAL A 1 105 ? -22.744 -10.874 13.825 1.00 94.00 105 VAL A CA 1
ATOM 856 C C . VAL A 1 105 ? -23.316 -12.141 13.196 1.00 94.00 105 VAL A C 1
ATOM 858 O O . VAL A 1 105 ? -24.444 -12.527 13.486 1.00 94.00 105 VAL A O 1
ATOM 861 N N . ASN A 1 106 ? -22.526 -12.817 12.359 1.00 94.69 106 ASN A N 1
ATOM 862 C CA . ASN A 1 106 ? -22.862 -14.098 11.739 1.00 94.69 106 ASN A CA 1
ATOM 863 C C . ASN A 1 106 ? -21.573 -14.840 11.317 1.00 94.69 106 ASN A C 1
ATOM 865 O O . ASN A 1 106 ? -20.475 -14.437 11.697 1.00 94.69 106 ASN A O 1
ATOM 869 N N . LYS A 1 107 ? -21.703 -15.938 10.560 1.00 95.44 107 LYS A N 1
ATOM 870 C CA . LYS A 1 107 ? -20.568 -16.776 10.123 1.00 95.44 107 LYS A CA 1
ATOM 871 C C . LYS A 1 107 ? -19.700 -16.135 9.031 1.00 95.44 107 LYS A C 1
ATOM 873 O O . LY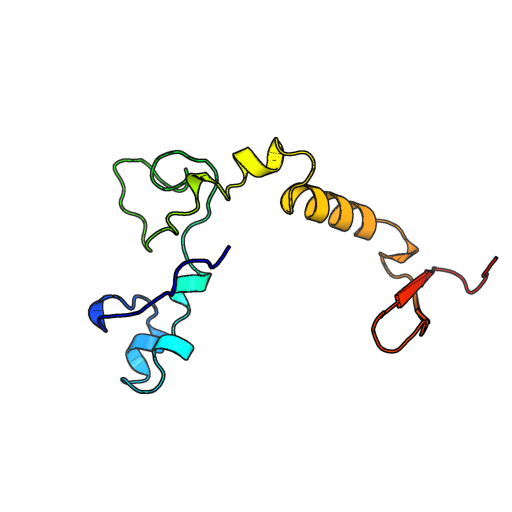S A 1 107 ? -18.561 -16.557 8.868 1.00 95.44 107 LYS A O 1
ATOM 878 N N . ASP A 1 108 ? -20.220 -15.131 8.331 1.00 97.00 108 ASP A N 1
ATOM 879 C CA . ASP A 1 108 ? -19.576 -14.500 7.173 1.00 97.00 108 ASP A CA 1
ATOM 880 C C . ASP A 1 108 ? -18.947 -13.140 7.520 1.00 97.00 108 ASP A C 1
ATOM 882 O O . ASP A 1 108 ? -18.072 -12.649 6.808 1.00 97.00 108 ASP A O 1
ATOM 886 N N . ILE A 1 109 ? -19.384 -12.515 8.620 1.00 96.06 109 ILE A N 1
ATOM 887 C CA . ILE A 1 109 ? -18.975 -11.173 9.039 1.00 96.06 109 ILE A CA 1
ATOM 888 C C . ILE A 1 109 ? -18.194 -11.245 10.351 1.00 96.06 109 ILE A C 1
ATOM 890 O O . ILE A 1 109 ? -18.749 -11.493 11.425 1.00 96.06 109 ILE A O 1
ATOM 894 N N . PHE A 1 110 ? -16.905 -10.919 10.267 1.00 94.94 110 PHE A N 1
ATOM 895 C CA . PHE A 1 110 ? -16.073 -10.638 11.431 1.00 94.94 110 PHE A CA 1
ATOM 896 C C . PHE A 1 110 ? -16.181 -9.157 11.812 1.00 94.94 110 PHE A C 1
ATOM 898 O O . PHE A 1 110 ? -15.909 -8.283 10.989 1.00 94.94 110 PHE A O 1
ATOM 905 N N . SER A 1 111 ? -16.556 -8.863 13.060 1.00 96.31 111 SER A N 1
ATOM 906 C CA . SER A 1 111 ? -16.654 -7.486 13.555 1.00 96.31 111 SER A CA 1
ATOM 907 C C . SER A 1 111 ? -16.049 -7.326 14.951 1.00 96.31 111 SER A C 1
ATOM 909 O O . SER A 1 111 ? -15.985 -8.271 15.742 1.00 96.31 111 SER A O 1
ATOM 911 N N . PHE A 1 112 ? -15.569 -6.122 15.256 1.00 95.12 112 PHE A N 1
ATOM 912 C CA . PHE A 1 112 ? -15.010 -5.778 16.560 1.00 95.12 112 PHE A CA 1
ATOM 913 C C . P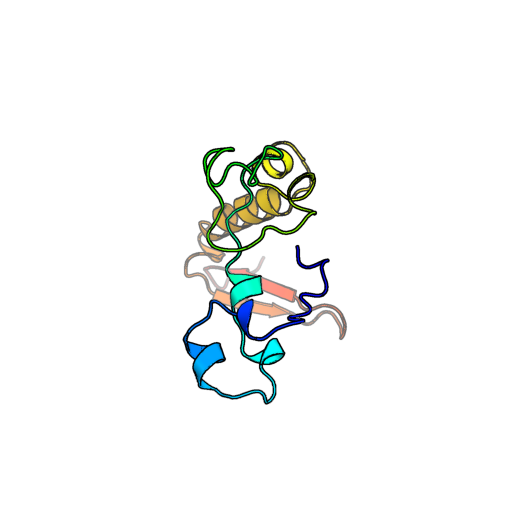HE A 1 112 ? -15.164 -4.282 16.839 1.00 95.12 112 PHE A C 1
ATOM 915 O O . PHE A 1 112 ? -15.274 -3.469 15.923 1.00 95.12 112 PHE A O 1
ATOM 922 N N . ILE A 1 113 ? -15.135 -3.927 18.120 1.00 94.75 113 ILE A N 1
ATOM 923 C CA . ILE A 1 113 ? -15.220 -2.548 18.608 1.00 94.75 113 ILE A CA 1
ATOM 924 C C . ILE A 1 113 ? -13.920 -2.213 19.342 1.00 94.75 113 ILE A C 1
ATOM 926 O O . ILE A 1 113 ? -13.368 -3.064 20.043 1.00 94.75 113 ILE A O 1
ATOM 930 N N . ARG A 1 114 ? -13.428 -0.978 19.183 1.00 94.44 114 ARG A N 1
ATOM 931 C CA . ARG A 1 114 ? -12.282 -0.413 19.917 1.00 94.44 114 ARG A CA 1
ATOM 932 C C . ARG A 1 114 ? -12.765 0.663 20.884 1.00 94.44 114 ARG A C 1
ATOM 934 O O . ARG A 1 114 ? -13.567 1.503 20.488 1.00 94.44 114 ARG A O 1
ATOM 941 N N . PHE A 1 115 ? -12.274 0.654 22.121 1.00 93.06 115 PHE A N 1
ATOM 942 C CA . PHE A 1 115 ? -12.693 1.594 23.171 1.00 93.06 115 PHE A CA 1
ATOM 943 C C . PHE A 1 115 ? -11.577 1.822 24.200 1.00 93.06 115 PHE A C 1
ATOM 945 O O . PHE A 1 115 ? -10.645 1.029 24.298 1.00 93.06 115 PHE A O 1
ATOM 952 N N . ILE A 1 116 ? -11.653 2.913 24.963 1.00 91.88 116 ILE A N 1
ATOM 953 C CA . ILE A 1 116 ? -10.660 3.248 26.003 1.00 91.88 116 ILE A CA 1
ATOM 954 C C . ILE A 1 116 ? -11.191 2.836 27.376 1.00 91.88 116 ILE A C 1
ATOM 956 O O . ILE A 1 116 ? -10.561 2.043 28.067 1.00 91.88 116 ILE A O 1
ATOM 960 N N . ASN A 1 117 ? -12.387 3.318 27.719 1.00 83.94 117 ASN A N 1
ATOM 961 C CA . ASN A 1 117 ? -13.066 3.039 28.980 1.00 83.94 117 ASN A CA 1
ATOM 962 C C . ASN A 1 117 ? -14.261 2.111 28.731 1.00 83.94 117 ASN A C 1
ATOM 964 O O . ASN A 1 117 ? -14.890 2.202 27.679 1.00 83.94 117 ASN A O 1
ATOM 968 N N . GLU A 1 118 ? -14.614 1.269 29.703 1.00 66.44 118 GLU A N 1
ATOM 969 C CA . GLU A 1 118 ? -15.753 0.329 29.639 1.00 66.44 118 GLU A CA 1
ATOM 970 C C . GLU A 1 118 ? -17.147 0.989 29.583 1.00 66.44 118 GLU A C 1
ATOM 972 O O . GLU A 1 118 ? -18.162 0.310 29.721 1.00 66.44 118 GLU A O 1
ATOM 977 N N . GLN A 1 119 ? -17.239 2.298 29.346 1.00 52.47 119 GLN A N 1
ATOM 978 C CA . GLN A 1 119 ? -18.526 2.942 29.108 1.00 52.47 119 GLN A CA 1
ATOM 979 C C . GLN A 1 119 ? -18.930 2.766 27.647 1.00 52.47 119 GLN A C 1
ATOM 981 O O . GLN A 1 119 ? -18.565 3.548 26.769 1.00 52.47 119 GLN A O 1
ATOM 986 N N . TYR A 1 120 ? -19.685 1.697 27.412 1.00 47.88 120 TYR A N 1
ATOM 987 C CA . TYR A 1 120 ? -20.567 1.596 26.259 1.00 47.88 120 TYR A CA 1
ATOM 988 C C . TYR A 1 120 ? -21.702 2.627 26.408 1.00 47.88 120 TYR A C 1
ATOM 990 O O . TYR A 1 120 ? -22.239 2.746 27.513 1.00 47.88 120 TYR A O 1
ATOM 998 N N . PRO A 1 121 ? -22.068 3.372 25.352 1.00 52.69 121 PRO A N 1
ATOM 999 C CA . PRO A 1 121 ? -23.412 3.932 25.257 1.00 52.69 121 PRO A CA 1
ATOM 1000 C C . PRO A 1 121 ? -24.469 2.823 25.150 1.00 52.69 121 PRO A C 1
ATOM 1002 O O . PRO A 1 121 ? -24.134 1.722 24.647 1.00 52.69 121 PRO A O 1
#

Foldseek 3Di:
DCPDPPDPPDLVLQPPPVLNPPPPPPSVVVGCLSVVQFAQAELDASNPRDDNPDDDPGDDDPCSNVDHNVNQVPDPPHPVVVVVVVVVVCPDVLNPPFDKDWDDPDPVDTDMDGDHDPDDD

Organism: NCBI:txid1234261